Protein AF-A0A3D0RLU6-F1 (afdb_monomer_lite)

Sequence (135 aa):
GLWEYNTDMYVPQYPSAAWLEEVGKKGSDRPVVPSEYSHAMGNSSGNLDLQWQAIYKYPNLQGAYIWDWVDQGMEAVDENGRVYYKYGGDYGTDMPSDGNFLCNGIVNPDRTPHPAMAEVKYTHQNFAVEAVDLP

Secondary structure (DSSP, 8-state):
----TT-SSB--BS--HHHHHHHHHH--SS-B--SBBS--SSS--TTHHHHHHHHHH-TTB----BS-SB--PEEEE-TTS-EEEE-TTSSSSS----TTTT---SB-TT-PBPTHHHHHHHHT-S-----S---

Structure (mmCIF, N/CA/C/O backbone):
data_AF-A0A3D0RLU6-F1
#
_entry.id   AF-A0A3D0RLU6-F1
#
loop_
_atom_site.group_PDB
_atom_site.id
_atom_site.type_symbol
_atom_site.label_atom_id
_atom_site.label_alt_id
_atom_site.label_comp_id
_atom_site.label_asym_id
_atom_site.label_entity_id
_atom_site.label_seq_id
_atom_site.pdbx_PDB_ins_code
_atom_site.Cartn_x
_atom_site.Cartn_y
_atom_site.Cartn_z
_atom_site.occupancy
_atom_site.B_iso_or_equiv
_atom_site.auth_seq_id
_atom_site.auth_comp_id
_atom_site.auth_asym_id
_atom_site.auth_atom_id
_atom_site.pdbx_PDB_model_num
ATOM 1 N N . GLY A 1 1 ? 24.255 0.414 4.389 1.00 50.69 1 GLY A N 1
ATOM 2 C CA . GLY A 1 1 ? 23.523 1.025 3.255 1.00 50.69 1 GLY A CA 1
ATOM 3 C C . GLY A 1 1 ? 22.455 0.044 2.830 1.00 50.69 1 GLY A C 1
ATOM 4 O O . GLY A 1 1 ? 22.685 -1.130 3.052 1.00 50.69 1 GLY A O 1
ATOM 5 N N . LEU A 1 2 ? 21.331 0.498 2.258 1.00 58.84 2 LEU A N 1
ATOM 6 C CA . LEU A 1 2 ? 20.140 -0.320 1.923 1.00 58.84 2 LEU A CA 1
ATOM 7 C C . LEU A 1 2 ? 20.424 -1.621 1.136 1.00 58.84 2 LEU A C 1
ATOM 9 O O . LEU A 1 2 ? 19.573 -2.498 1.064 1.00 58.84 2 LEU A O 1
ATOM 13 N N . TRP A 1 3 ? 21.622 -1.742 0.569 1.00 74.44 3 TRP A N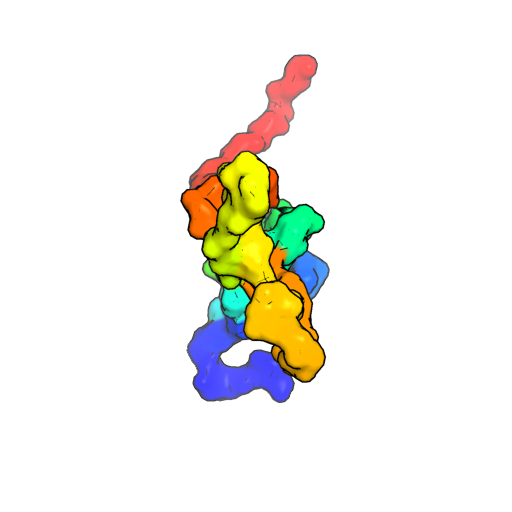 1
ATOM 14 C CA . TRP A 1 3 ? 22.108 -2.877 -0.199 1.00 74.44 3 TRP A CA 1
ATOM 15 C C . TRP A 1 3 ? 23.100 -3.693 0.636 1.00 74.44 3 TRP A C 1
ATOM 17 O O . TRP A 1 3 ? 24.312 -3.476 0.577 1.00 74.44 3 TRP A O 1
ATOM 27 N N . GLU A 1 4 ? 22.582 -4.598 1.466 1.00 77.56 4 GLU A N 1
ATOM 28 C CA . GLU A 1 4 ? 23.410 -5.510 2.259 1.00 77.56 4 GLU A CA 1
ATOM 29 C C . GLU A 1 4 ? 23.673 -6.828 1.513 1.00 77.56 4 GLU A C 1
ATOM 31 O O . GLU A 1 4 ? 22.910 -7.249 0.647 1.00 77.56 4 GLU A O 1
ATOM 36 N N . TYR A 1 5 ? 24.792 -7.487 1.812 1.00 88.19 5 TYR A N 1
ATOM 37 C CA . TYR A 1 5 ? 25.210 -8.728 1.143 1.00 88.19 5 TYR A CA 1
ATOM 38 C C . TYR A 1 5 ? 24.429 -9.972 1.607 1.00 88.19 5 TYR A C 1
ATOM 40 O O . TYR A 1 5 ? 24.540 -11.031 1.003 1.00 88.19 5 TYR A O 1
ATOM 48 N N . ASN A 1 6 ? 23.686 -9.855 2.704 1.00 92.88 6 ASN A N 1
ATOM 49 C CA . ASN A 1 6 ? 23.023 -10.930 3.445 1.00 92.88 6 ASN A CA 1
ATOM 50 C C . ASN A 1 6 ? 21.539 -11.114 3.062 1.00 92.88 6 ASN A C 1
ATOM 52 O O . ASN A 1 6 ? 20.792 -11.721 3.824 1.00 92.88 6 ASN A O 1
ATOM 56 N N . THR A 1 7 ? 21.106 -10.581 1.915 1.00 92.81 7 THR A N 1
ATOM 57 C CA . THR A 1 7 ? 19.734 -10.719 1.404 1.00 92.81 7 THR A CA 1
ATOM 58 C C . THR A 1 7 ? 19.726 -11.038 -0.087 1.00 92.81 7 THR A C 1
ATOM 60 O O . THR A 1 7 ? 20.457 -10.422 -0.862 1.00 92.81 7 THR A O 1
ATOM 63 N N . ASP A 1 8 ? 18.859 -11.953 -0.510 1.00 95.12 8 ASP A N 1
ATOM 64 C CA . ASP A 1 8 ? 18.702 -12.326 -1.921 1.00 95.12 8 ASP A CA 1
ATOM 65 C C . ASP A 1 8 ? 17.825 -11.335 -2.705 1.00 95.12 8 ASP A C 1
ATOM 67 O O . ASP A 1 8 ? 17.795 -11.360 -3.934 1.00 95.12 8 ASP A O 1
ATOM 71 N N . MET A 1 9 ? 17.122 -10.437 -2.008 1.00 95.94 9 MET A N 1
ATOM 72 C CA . MET A 1 9 ? 16.249 -9.425 -2.604 1.00 95.94 9 MET A CA 1
ATOM 73 C C . MET A 1 9 ? 16.375 -8.079 -1.898 1.00 95.94 9 MET A C 1
ATOM 75 O O . MET A 1 9 ? 16.752 -7.976 -0.729 1.00 95.94 9 MET A O 1
ATOM 79 N N . TYR A 1 10 ? 15.988 -7.035 -2.610 1.00 95.81 10 TYR A N 1
ATOM 80 C CA . TYR A 1 10 ? 15.884 -5.683 -2.100 1.0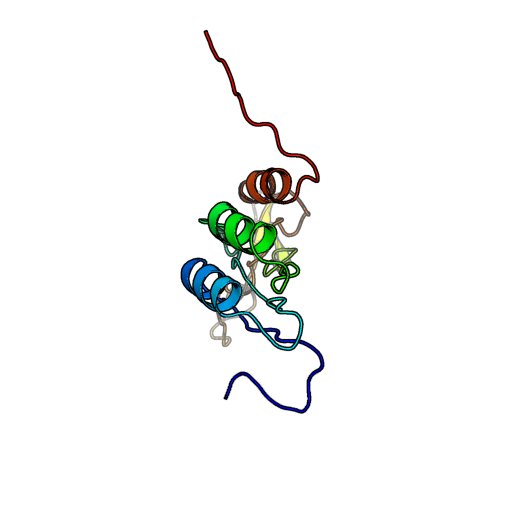0 95.81 10 TYR A CA 1
ATOM 81 C C . TYR A 1 10 ? 14.438 -5.361 -1.737 1.00 95.8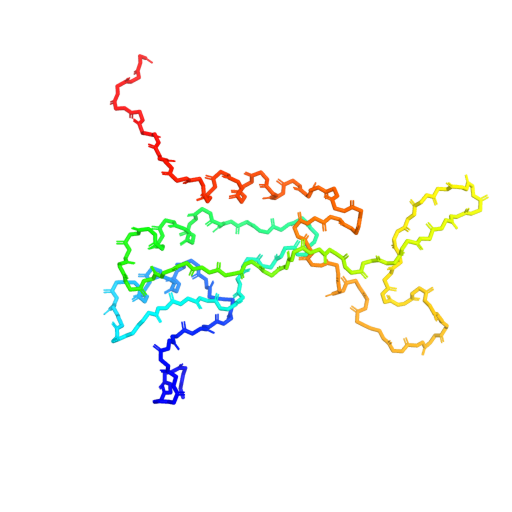1 10 TYR A C 1
ATOM 83 O O . TYR A 1 10 ? 13.581 -5.264 -2.610 1.00 95.81 10 TYR A O 1
ATOM 91 N N . VAL A 1 11 ? 14.176 -5.179 -0.442 1.00 96.25 11 VAL A N 1
ATOM 92 C CA . VAL A 1 11 ? 12.814 -5.060 0.101 1.00 96.25 11 VAL A CA 1
ATOM 93 C C . VAL A 1 11 ? 12.611 -3.762 0.901 1.00 96.25 11 VAL A C 1
ATOM 95 O O . VAL A 1 11 ? 12.365 -3.802 2.101 1.00 96.25 11 VAL A O 1
ATOM 98 N N . PRO A 1 12 ? 12.769 -2.573 0.285 1.00 95.81 12 PRO A N 1
ATOM 99 C CA . PRO A 1 12 ? 12.599 -1.310 1.002 1.00 95.81 12 PRO A CA 1
ATOM 100 C C . PRO A 1 12 ? 11.149 -1.122 1.471 1.00 95.81 12 PRO A C 1
ATOM 102 O O . PRO A 1 12 ? 10.213 -1.608 0.839 1.00 95.81 12 PRO A O 1
ATOM 105 N N . GLN A 1 13 ? 10.965 -0.345 2.533 1.00 97.06 13 GLN A N 1
ATOM 106 C CA . GLN A 1 13 ? 9.651 0.127 2.964 1.00 97.06 13 GLN A CA 1
ATOM 107 C C . GLN A 1 13 ? 9.401 1.544 2.427 1.00 97.06 13 GLN A C 1
ATOM 109 O O . GLN A 1 13 ? 10.288 2.400 2.463 1.00 97.06 13 GLN A O 1
ATOM 114 N N . TYR A 1 14 ? 8.188 1.779 1.931 1.00 96.25 14 TYR A N 1
ATOM 115 C CA . TYR A 1 14 ? 7.656 3.072 1.485 1.00 96.25 14 TYR A CA 1
ATOM 116 C C . TYR A 1 14 ? 8.501 3.840 0.440 1.00 96.25 14 TYR A C 1
ATOM 118 O O . TYR A 1 14 ? 8.675 5.056 0.575 1.00 96.25 14 TYR A O 1
ATOM 126 N N . PRO A 1 15 ? 9.022 3.197 -0.630 1.00 95.75 15 PRO A N 1
ATOM 127 C CA . PRO A 1 15 ? 9.659 3.940 -1.713 1.00 95.75 15 PRO A CA 1
ATOM 128 C C . PRO A 1 15 ? 8.638 4.817 -2.450 1.00 95.75 15 PRO A C 1
ATOM 130 O O . PRO A 1 15 ? 7.486 4.438 -2.642 1.00 95.75 15 PRO A O 1
ATOM 133 N N . SER A 1 16 ? 9.071 5.988 -2.917 1.00 96.44 16 SER A N 1
ATOM 134 C CA . SER A 1 16 ? 8.241 6.829 -3.783 1.00 96.44 16 SER A CA 1
ATOM 135 C C . SER A 1 16 ? 8.209 6.294 -5.221 1.00 96.44 16 SER A C 1
ATOM 137 O O . SER A 1 16 ? 9.122 5.590 -5.656 1.00 96.44 16 SER A O 1
ATOM 139 N N . ALA A 1 17 ? 7.212 6.707 -6.011 1.00 96.19 17 ALA A N 1
ATOM 140 C CA . ALA A 1 17 ? 7.176 6.414 -7.449 1.00 96.19 17 ALA A CA 1
ATOM 141 C C . ALA A 1 17 ? 8.444 6.908 -8.177 1.00 96.19 17 ALA A C 1
ATOM 143 O O . ALA A 1 17 ? 8.985 6.218 -9.037 1.00 96.19 17 ALA A O 1
ATOM 144 N N . ALA A 1 18 ? 8.968 8.075 -7.781 1.00 97.12 18 ALA A N 1
ATOM 145 C CA . ALA A 1 18 ? 10.211 8.615 -8.328 1.00 97.12 18 ALA A CA 1
ATOM 146 C C . ALA A 1 18 ? 11.426 7.734 -7.995 1.00 97.12 18 ALA A C 1
ATOM 148 O O . ALA A 1 18 ? 12.293 7.540 -8.845 1.00 97.12 18 ALA A O 1
ATOM 149 N N . TRP A 1 19 ? 11.474 7.170 -6.785 1.00 96.81 19 TRP A N 1
ATOM 150 C CA . TRP A 1 19 ? 12.527 6.237 -6.392 1.00 96.81 19 TRP A CA 1
ATOM 151 C C . TRP A 1 19 ? 12.461 4.943 -7.211 1.00 96.81 19 TRP A C 1
ATOM 153 O O . TRP A 1 19 ? 13.492 4.479 -7.692 1.00 96.81 19 TRP A O 1
ATOM 163 N N . LEU A 1 20 ? 11.259 4.394 -7.429 1.00 97.81 20 LEU A N 1
ATOM 164 C CA . LEU A 1 20 ? 11.069 3.207 -8.273 1.00 97.81 20 LEU A CA 1
ATOM 165 C C . LEU A 1 20 ? 11.520 3.468 -9.715 1.00 97.81 20 LEU A C 1
ATOM 167 O O . LEU A 1 20 ? 12.263 2.665 -10.270 1.00 97.81 20 LEU A O 1
ATOM 171 N N . GLU A 1 21 ? 11.157 4.611 -10.301 1.00 98.12 21 GLU A N 1
ATOM 172 C CA . GLU A 1 21 ? 11.627 5.008 -11.637 1.00 98.12 21 GLU A CA 1
ATOM 173 C C . GLU A 1 21 ? 13.162 5.144 -11.684 1.00 98.12 21 GLU A C 1
ATOM 175 O O . GLU A 1 21 ? 13.797 4.709 -12.646 1.00 98.12 21 GLU A O 1
ATOM 180 N N . GLU A 1 22 ? 13.786 5.732 -10.660 1.00 97.94 22 GLU A N 1
ATOM 181 C CA . GLU A 1 22 ? 15.244 5.884 -10.591 1.00 97.94 22 GLU A CA 1
ATOM 182 C C . GLU A 1 22 ? 15.963 4.530 -10.486 1.00 97.94 22 GLU A C 1
ATOM 184 O O . GLU A 1 22 ? 16.912 4.270 -11.232 1.00 97.94 22 GLU A O 1
ATOM 189 N N . VAL A 1 23 ? 15.517 3.658 -9.580 1.00 97.38 23 VAL A N 1
ATOM 190 C CA . VAL A 1 23 ? 16.120 2.336 -9.351 1.00 97.38 23 VAL A CA 1
ATOM 191 C C . VAL A 1 23 ? 15.854 1.391 -10.516 1.00 97.38 23 VAL A C 1
ATOM 193 O O . VAL A 1 23 ? 16.755 0.662 -10.929 1.00 97.38 23 VAL A O 1
ATOM 196 N N . GLY A 1 24 ? 14.661 1.444 -11.105 1.00 98.00 24 GLY A N 1
ATOM 197 C CA . GLY A 1 24 ? 14.337 0.709 -12.323 1.00 98.00 24 GLY A CA 1
ATOM 198 C C . GLY A 1 24 ? 15.259 1.086 -13.486 1.00 98.00 24 GLY A C 1
ATOM 199 O O . GLY A 1 24 ? 15.816 0.212 -14.146 1.00 98.00 24 GLY A O 1
ATOM 200 N N . LYS A 1 25 ? 15.525 2.387 -13.685 1.00 98.31 25 LYS A N 1
ATOM 201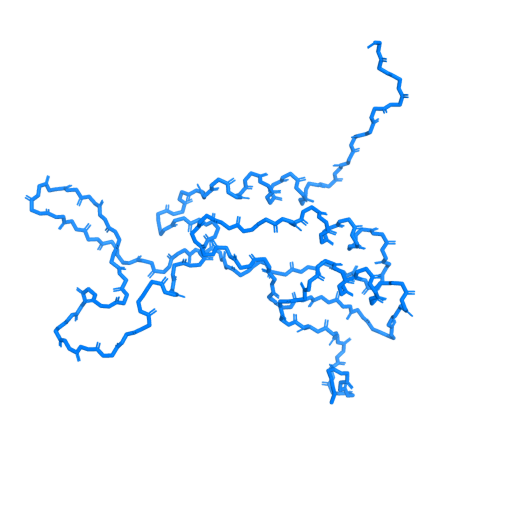 C CA . LYS A 1 25 ? 16.480 2.871 -14.704 1.00 98.31 25 LYS A CA 1
ATOM 202 C C . LYS A 1 25 ? 17.916 2.435 -14.450 1.00 98.31 25 LYS A C 1
ATOM 204 O O . LYS A 1 25 ? 18.623 2.108 -15.399 1.00 98.31 25 LYS A O 1
ATOM 209 N N . LYS A 1 26 ? 18.370 2.513 -13.197 1.00 97.38 26 LYS A N 1
ATOM 210 C CA . LYS A 1 26 ? 19.745 2.149 -12.820 1.00 97.38 26 LYS A CA 1
ATOM 211 C C . LYS A 1 26 ? 19.983 0.641 -12.903 1.00 97.38 26 LYS A C 1
ATOM 213 O O . LYS A 1 26 ? 21.112 0.229 -13.159 1.00 97.38 26 LYS A O 1
ATOM 218 N N . GLY A 1 27 ? 18.932 -0.154 -12.714 1.00 96.75 27 GLY A N 1
ATOM 219 C CA . GLY A 1 27 ? 19.022 -1.599 -12.582 1.00 96.75 27 GLY A CA 1
ATOM 220 C C . GLY A 1 27 ? 19.531 -2.024 -11.204 1.00 96.75 27 GLY A C 1
ATOM 221 O O . GLY A 1 27 ? 20.006 -1.219 -10.400 1.00 96.75 27 GLY A O 1
ATOM 222 N N . SER A 1 28 ? 19.432 -3.321 -10.935 1.00 94.50 28 SER A N 1
ATOM 223 C CA . SER A 1 28 ? 19.953 -3.959 -9.729 1.00 94.50 28 SER A CA 1
ATOM 224 C C . SER A 1 28 ? 20.468 -5.361 -10.053 1.00 94.50 28 SER A C 1
ATOM 226 O O . SER A 1 28 ? 20.054 -5.980 -11.031 1.00 94.50 28 SER A O 1
ATOM 228 N N . ASP A 1 29 ? 21.388 -5.856 -9.228 1.00 95.00 29 ASP A N 1
ATOM 229 C CA . ASP A 1 29 ? 21.953 -7.211 -9.299 1.00 95.00 29 ASP A CA 1
ATOM 230 C C . ASP A 1 29 ? 20.979 -8.296 -8.812 1.00 95.00 29 ASP A C 1
ATOM 232 O O . ASP A 1 29 ? 21.220 -9.485 -9.007 1.00 95.00 29 ASP A O 1
ATOM 236 N N . ARG A 1 30 ? 19.879 -7.884 -8.179 1.00 95.44 30 ARG A N 1
ATOM 237 C CA . ARG A 1 30 ? 18.839 -8.746 -7.619 1.00 95.44 30 ARG A CA 1
ATOM 238 C C . ARG A 1 30 ? 17.465 -8.059 -7.658 1.00 95.44 30 ARG A C 1
ATOM 240 O O . ARG A 1 30 ? 17.416 -6.835 -7.832 1.00 95.44 30 ARG A O 1
ATOM 247 N N . PRO A 1 31 ? 16.358 -8.805 -7.507 1.00 97.62 31 PRO A N 1
ATOM 248 C CA . PRO A 1 31 ? 15.008 -8.248 -7.530 1.00 97.62 31 PRO A CA 1
ATOM 249 C C . PRO A 1 31 ? 14.768 -7.167 -6.481 1.00 97.62 31 PRO A C 1
ATOM 251 O O . PRO A 1 31 ? 15.219 -7.295 -5.341 1.00 97.62 31 PRO A O 1
ATOM 254 N N . VAL A 1 32 ? 13.992 -6.150 -6.850 1.00 98.00 32 VAL A N 1
ATOM 255 C CA . VAL A 1 32 ? 13.447 -5.151 -5.928 1.00 98.00 32 VAL A CA 1
ATOM 256 C C . VAL A 1 32 ? 11.951 -5.391 -5.763 1.00 98.00 32 VAL A C 1
ATOM 258 O O . VAL A 1 32 ? 11.197 -5.330 -6.736 1.00 98.00 32 VAL A O 1
ATOM 261 N N . VAL A 1 33 ? 11.529 -5.650 -4.527 1.00 98.19 33 VAL A N 1
ATOM 262 C CA . VAL A 1 33 ? 10.134 -5.899 -4.146 1.00 98.19 33 VAL A CA 1
ATOM 263 C C . VAL A 1 33 ? 9.878 -5.212 -2.805 1.00 98.19 33 VAL A C 1
ATOM 265 O O . VAL A 1 33 ? 10.199 -5.787 -1.768 1.00 98.19 33 VAL A O 1
ATOM 268 N N . PRO A 1 34 ? 9.347 -3.980 -2.776 1.00 97.75 34 PRO A N 1
ATOM 269 C CA . PRO A 1 34 ? 9.061 -3.290 -1.526 1.00 97.75 34 PRO A CA 1
ATOM 270 C C . PRO A 1 34 ? 8.198 -4.146 -0.594 1.00 97.75 34 PRO A C 1
ATOM 272 O O . PRO A 1 34 ? 7.130 -4.616 -1.000 1.00 97.75 34 PRO A O 1
ATOM 275 N N . SER A 1 35 ? 8.666 -4.363 0.639 1.00 97.88 35 SER A N 1
ATOM 276 C CA . SER A 1 35 ? 7.939 -5.171 1.628 1.00 97.88 35 SER A CA 1
ATOM 277 C C . SER A 1 35 ? 6.692 -4.460 2.138 1.00 97.88 35 SER A C 1
ATOM 279 O O . SER A 1 35 ? 5.754 -5.117 2.568 1.00 97.88 35 SER A O 1
ATOM 281 N N . GLU A 1 36 ? 6.695 -3.126 2.086 1.00 98.19 36 GLU A N 1
ATOM 282 C CA . GLU A 1 36 ? 5.571 -2.257 2.422 1.00 98.19 36 GLU A CA 1
ATOM 283 C C . GLU A 1 36 ? 5.584 -1.060 1.466 1.00 98.19 36 GLU A C 1
ATOM 285 O O . GLU A 1 36 ? 6.627 -0.441 1.240 1.00 98.19 36 GLU A O 1
ATOM 290 N N . TYR A 1 37 ? 4.434 -0.719 0.892 1.00 97.19 37 TYR A N 1
ATOM 291 C CA . TYR A 1 37 ? 4.222 0.503 0.106 1.00 97.19 37 TYR A CA 1
ATOM 292 C C . TYR A 1 37 ? 2.753 0.934 0.199 1.00 97.19 37 TYR A C 1
ATOM 294 O O . TYR A 1 37 ? 1.921 0.196 0.726 1.00 97.19 37 TYR A O 1
ATOM 302 N N . SER A 1 38 ? 2.430 2.114 -0.341 1.00 96.50 38 SER A N 1
ATOM 303 C CA . SER A 1 38 ? 1.046 2.596 -0.484 1.00 96.50 38 SER A CA 1
ATOM 304 C C . SER A 1 38 ? 0.202 2.464 0.798 1.00 96.50 38 SER A C 1
ATOM 306 O O . SER A 1 38 ? -0.827 1.794 0.800 1.00 96.50 38 SER A O 1
ATOM 308 N N . HIS A 1 39 ? 0.654 3.089 1.894 1.00 96.94 39 HIS A N 1
ATOM 309 C CA . HIS A 1 39 ? -0.007 3.019 3.203 1.00 96.94 39 HIS A CA 1
ATOM 310 C C . HIS A 1 39 ? -1.501 3.387 3.104 1.00 96.94 39 HIS A C 1
ATOM 312 O O . HIS A 1 39 ? -1.830 4.516 2.728 1.00 96.94 39 HIS A O 1
ATOM 318 N N . ALA A 1 40 ? -2.398 2.457 3.433 1.00 97.12 40 ALA A N 1
ATOM 319 C CA . ALA A 1 40 ? -3.832 2.534 3.137 1.00 97.12 40 ALA A CA 1
ATOM 320 C C . ALA A 1 40 ? -4.691 3.128 4.272 1.00 97.12 40 ALA A C 1
ATOM 322 O O . ALA A 1 40 ? -5.909 3.144 4.173 1.00 97.12 40 ALA A O 1
A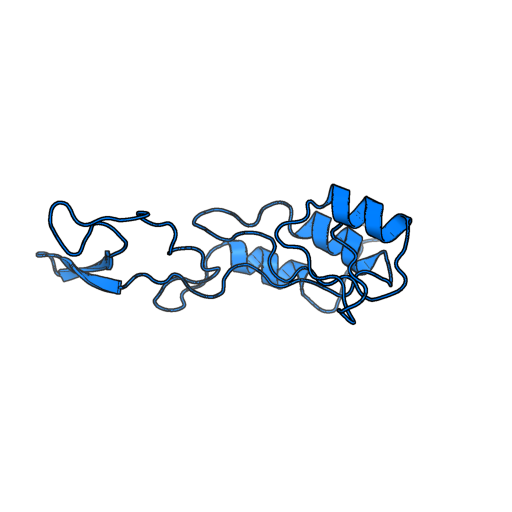TOM 323 N N . MET A 1 41 ? -4.074 3.688 5.318 1.00 97.69 41 MET A N 1
ATOM 324 C CA . MET A 1 41 ? -4.782 4.338 6.433 1.00 97.69 41 MET A CA 1
ATOM 325 C C . MET A 1 41 ? -5.774 5.417 5.992 1.00 97.69 41 MET A C 1
ATOM 327 O O . MET A 1 41 ? -5.392 6.469 5.474 1.00 97.69 41 MET A O 1
ATOM 331 N N . GLY A 1 42 ? -7.054 5.176 6.279 1.00 94.38 42 GLY A N 1
ATOM 332 C CA . GLY A 1 42 ? -8.148 6.089 5.967 1.00 94.38 42 GLY A CA 1
ATOM 333 C C . GLY A 1 42 ? -8.366 6.266 4.460 1.00 94.38 42 GLY A C 1
ATOM 334 O O . GLY A 1 42 ? -8.402 5.312 3.696 1.00 94.38 42 GLY A O 1
ATOM 335 N N . ASN A 1 43 ? -8.550 7.511 4.013 1.00 94.19 43 ASN A N 1
ATOM 336 C CA . ASN A 1 43 ? -8.675 7.816 2.586 1.00 94.19 43 ASN A CA 1
ATOM 337 C C . ASN A 1 43 ? -7.285 8.072 1.984 1.00 94.19 43 ASN A C 1
ATOM 339 O O . ASN A 1 43 ? -6.775 9.191 2.064 1.00 94.19 43 ASN A O 1
ATOM 343 N N . SER A 1 44 ? -6.666 7.025 1.439 1.00 94.00 44 SER A N 1
ATOM 344 C CA . SER A 1 44 ? -5.257 7.032 1.029 1.00 94.00 44 SER A CA 1
ATOM 345 C C . SER A 1 44 ? -5.020 6.243 -0.274 1.00 94.00 44 SER A C 1
ATOM 347 O O . SER A 1 44 ? -5.883 6.196 -1.149 1.00 94.00 44 SER A O 1
ATOM 349 N N . SER A 1 45 ? -3.819 5.675 -0.436 1.00 89.56 45 SER A N 1
ATOM 350 C CA . SER A 1 45 ? -3.359 4.878 -1.583 1.00 89.56 45 SER A CA 1
ATOM 351 C C . SER A 1 45 ? -3.339 5.622 -2.926 1.00 89.56 45 SER A C 1
ATOM 353 O O . SER A 1 45 ? -3.448 5.016 -3.991 1.00 89.56 45 SER A O 1
ATOM 355 N N . GLY A 1 46 ? -3.146 6.944 -2.891 1.00 84.94 46 GLY A N 1
ATOM 356 C CA . GLY A 1 46 ? -2.903 7.744 -4.093 1.00 84.94 46 GLY A CA 1
ATOM 357 C C . GLY A 1 46 ? -1.585 7.389 -4.797 1.00 84.94 46 GLY A C 1
ATOM 358 O O . GLY A 1 46 ? -0.654 6.862 -4.185 1.00 84.94 46 GLY A O 1
ATOM 359 N N . ASN A 1 47 ? -1.486 7.716 -6.091 1.00 89.19 47 ASN A N 1
ATOM 360 C CA . ASN A 1 47 ? -0.320 7.459 -6.956 1.00 89.19 47 ASN A CA 1
ATOM 361 C C . ASN A 1 47 ? 0.078 5.975 -7.075 1.00 89.19 47 ASN A C 1
ATOM 363 O O . ASN A 1 47 ? 1.239 5.652 -7.356 1.00 89.19 47 ASN A O 1
ATOM 367 N N . LEU A 1 48 ? -0.851 5.052 -6.813 1.00 95.81 48 LEU A N 1
ATOM 368 C CA . LEU A 1 48 ? -0.626 3.620 -6.995 1.00 95.81 48 LEU A CA 1
ATOM 369 C C . LEU A 1 48 ? -0.302 3.299 -8.462 1.00 95.81 48 LEU A C 1
ATOM 371 O O . LEU A 1 48 ? 0.619 2.536 -8.747 1.00 95.81 48 LEU A O 1
ATOM 375 N N . ASP A 1 49 ? -0.998 3.955 -9.384 1.00 95.31 49 ASP A N 1
ATOM 376 C CA . ASP A 1 49 ? -0.794 3.875 -10.827 1.00 95.31 49 ASP A CA 1
ATOM 377 C C . ASP A 1 49 ? 0.645 4.225 -11.240 1.00 95.31 49 ASP A C 1
ATOM 379 O O . ASP A 1 49 ? 1.265 3.466 -11.980 1.00 95.31 49 ASP A O 1
ATOM 383 N N . LEU A 1 50 ? 1.219 5.315 -10.721 1.00 96.19 50 LEU A N 1
ATOM 384 C CA . LEU A 1 50 ? 2.585 5.741 -11.052 1.00 96.19 50 LEU A CA 1
ATOM 385 C C . LEU A 1 50 ? 3.638 4.739 -10.566 1.00 96.19 50 LEU A C 1
ATOM 387 O O . LEU A 1 50 ? 4.649 4.516 -11.234 1.00 96.19 50 LEU A O 1
ATOM 391 N N . GLN A 1 51 ? 3.406 4.119 -9.409 1.00 97.38 51 GLN A N 1
ATOM 392 C CA . GLN A 1 51 ? 4.293 3.081 -8.881 1.00 97.38 51 GLN A CA 1
ATOM 393 C C . GLN A 1 51 ? 4.242 1.832 -9.768 1.00 97.38 51 GLN A C 1
ATOM 395 O O . GLN A 1 51 ? 5.290 1.304 -10.143 1.00 97.38 51 GLN A O 1
ATOM 400 N N . TRP A 1 52 ? 3.044 1.407 -10.179 1.00 97.69 52 TRP A N 1
ATOM 401 C CA . TRP A 1 52 ? 2.877 0.252 -11.063 1.00 97.69 52 TRP A CA 1
ATOM 402 C C . TRP A 1 52 ? 3.342 0.507 -12.498 1.00 97.69 52 TRP A C 1
ATOM 404 O O . TRP A 1 52 ? 3.895 -0.402 -13.111 1.00 97.69 52 TRP A O 1
ATOM 414 N N . GLN A 1 53 ? 3.241 1.736 -13.012 1.00 96.44 53 GLN A N 1
ATOM 415 C CA . GLN A 1 53 ? 3.860 2.118 -14.288 1.00 96.44 53 GLN A CA 1
ATOM 416 C C . GLN A 1 53 ? 5.375 1.871 -14.276 1.00 96.44 53 GLN A C 1
ATOM 418 O O . GLN A 1 53 ? 5.905 1.303 -15.229 1.00 96.44 53 GLN A O 1
ATOM 423 N N . ALA A 1 54 ? 6.075 2.243 -13.197 1.00 97.75 54 ALA A N 1
ATOM 424 C CA . ALA A 1 54 ? 7.502 1.950 -13.057 1.00 97.75 54 ALA A CA 1
ATOM 425 C C . ALA A 1 54 ? 7.759 0.437 -12.932 1.00 97.75 54 ALA A C 1
ATOM 427 O O . ALA A 1 54 ? 8.628 -0.091 -13.627 1.00 97.75 54 ALA A O 1
ATOM 428 N N . ILE A 1 55 ? 6.984 -0.268 -12.097 1.00 98.06 55 ILE A N 1
ATOM 429 C CA . ILE A 1 55 ? 7.122 -1.720 -11.884 1.00 98.06 55 ILE A CA 1
ATOM 430 C C . ILE A 1 55 ? 6.957 -2.498 -13.198 1.00 98.06 55 ILE A C 1
ATOM 432 O O . ILE A 1 55 ? 7.779 -3.353 -13.503 1.00 98.06 55 ILE A O 1
ATOM 436 N N . TYR A 1 56 ? 5.953 -2.175 -14.017 1.00 96.75 56 TYR A N 1
ATOM 437 C CA . TYR A 1 56 ? 5.746 -2.842 -15.308 1.00 96.75 56 TYR A CA 1
ATOM 438 C C . TYR A 1 56 ? 6.810 -2.491 -16.357 1.00 96.75 56 TYR A C 1
ATOM 440 O O . TYR A 1 56 ? 7.021 -3.252 -17.301 1.00 96.75 56 TYR A O 1
ATOM 448 N N . LYS A 1 57 ? 7.481 -1.343 -16.216 1.00 97.69 57 LYS A N 1
ATOM 449 C CA . LYS A 1 57 ? 8.456 -0.832 -17.187 1.00 97.69 57 LYS A CA 1
ATOM 450 C C . LYS A 1 57 ? 9.852 -1.433 -17.026 1.00 97.69 57 LYS A C 1
ATOM 452 O O . LYS A 1 57 ? 10.565 -1.552 -18.023 1.00 97.69 57 LYS A O 1
ATOM 457 N N . TYR A 1 58 ? 10.263 -1.788 -15.806 1.00 98.44 58 TYR A N 1
ATOM 458 C CA . TYR A 1 58 ? 11.636 -2.212 -15.511 1.00 98.44 58 TYR A CA 1
ATOM 459 C C . TYR A 1 58 ? 11.705 -3.641 -14.956 1.00 98.44 58 TYR A C 1
ATOM 461 O O . TYR A 1 58 ? 11.126 -3.911 -13.909 1.00 98.44 58 TYR A O 1
ATOM 469 N N . PRO A 1 59 ? 12.474 -4.556 -15.578 1.00 98.06 59 PRO A N 1
ATOM 470 C CA . PRO A 1 59 ? 12.459 -5.981 -15.227 1.00 98.06 59 PRO A CA 1
ATOM 471 C C . PRO A 1 59 ? 13.035 -6.304 -13.842 1.00 98.06 59 PRO A C 1
ATOM 473 O O . PRO A 1 59 ? 12.791 -7.387 -13.313 1.00 98.06 59 PRO A O 1
ATOM 476 N N . ASN A 1 60 ? 13.825 -5.402 -13.257 1.00 98.06 60 ASN A N 1
ATOM 477 C CA . ASN A 1 60 ? 14.387 -5.584 -11.923 1.00 98.06 60 ASN A CA 1
ATOM 478 C C . ASN A 1 60 ? 13.397 -5.245 -10.794 1.00 98.06 60 ASN A C 1
ATOM 480 O O . ASN A 1 60 ? 13.646 -5.617 -9.648 1.00 98.06 60 ASN A O 1
ATOM 484 N N . LEU A 1 61 ? 12.286 -4.568 -11.102 1.00 98.56 61 LEU A N 1
ATOM 485 C CA . LEU A 1 61 ? 11.195 -4.297 -10.167 1.00 98.56 61 LEU A CA 1
ATOM 486 C C . LEU A 1 61 ? 10.142 -5.404 -10.314 1.00 98.56 61 LEU A C 1
ATOM 488 O O . LEU A 1 61 ? 9.631 -5.617 -11.409 1.00 98.56 61 LEU A O 1
ATOM 492 N N . GLN A 1 62 ? 9.818 -6.131 -9.241 1.00 98.12 62 GLN A N 1
ATOM 493 C CA . GLN A 1 62 ? 9.001 -7.358 -9.339 1.00 98.12 62 GLN A CA 1
ATOM 494 C C . GLN A 1 62 ? 7.707 -7.335 -8.507 1.00 98.12 62 GLN A C 1
ATOM 496 O O . GLN A 1 62 ? 7.212 -8.380 -8.090 1.00 98.12 62 GLN A O 1
ATOM 501 N N . GLY A 1 63 ? 7.139 -6.152 -8.278 1.00 97.88 63 GLY A N 1
ATOM 502 C CA . GLY A 1 63 ? 5.914 -5.962 -7.491 1.00 97.88 63 GLY A CA 1
ATOM 503 C C . GLY A 1 63 ? 6.180 -5.266 -6.159 1.00 97.88 63 GLY A C 1
ATOM 504 O O . GLY A 1 63 ? 7.259 -4.713 -5.966 1.00 97.88 63 GLY A O 1
ATOM 505 N N . ALA A 1 64 ? 5.185 -5.264 -5.267 1.00 97.94 64 ALA A N 1
ATOM 506 C CA . ALA A 1 64 ? 5.219 -4.661 -3.929 1.00 97.94 64 ALA A CA 1
ATOM 507 C C . ALA A 1 64 ? 4.016 -5.142 -3.083 1.00 97.94 64 ALA A C 1
ATOM 509 O O . ALA A 1 64 ? 3.022 -5.606 -3.648 1.00 97.94 64 ALA A O 1
ATOM 510 N N . TYR A 1 65 ? 4.061 -4.979 -1.754 1.00 98.25 65 TYR A N 1
ATOM 511 C CA . TYR A 1 65 ? 2.981 -5.387 -0.832 1.00 98.25 65 TYR A CA 1
ATOM 512 C C . TYR A 1 65 ? 2.325 -4.191 -0.124 1.00 98.25 65 TYR A C 1
ATOM 514 O O . TYR A 1 65 ? 2.995 -3.459 0.603 1.00 98.25 65 TYR A O 1
ATOM 522 N N . ILE A 1 66 ? 1.020 -3.978 -0.353 1.00 98.38 66 ILE A N 1
ATOM 523 C CA . ILE A 1 66 ? 0.263 -2.841 0.211 1.00 98.38 66 ILE A CA 1
ATOM 524 C C . ILE A 1 66 ? 0.200 -2.999 1.730 1.00 98.38 66 ILE A C 1
ATOM 526 O O . ILE A 1 66 ? -0.134 -4.083 2.210 1.00 98.38 66 ILE A O 1
ATOM 530 N N . TRP A 1 67 ? 0.481 -1.924 2.466 1.00 98.56 67 TRP A N 1
ATOM 531 C CA . TRP A 1 67 ? 0.278 -1.878 3.913 1.00 98.56 67 TRP A CA 1
ATOM 532 C C . TRP A 1 67 ? -1.050 -1.179 4.253 1.00 98.56 67 TRP A C 1
ATOM 534 O O . TRP A 1 67 ? -1.158 0.025 4.050 1.00 98.56 67 TRP A O 1
ATOM 544 N N . ASP A 1 68 ? -2.075 -1.856 4.761 1.00 98.44 68 ASP A N 1
ATOM 545 C CA . ASP A 1 68 ? -2.187 -3.302 4.975 1.00 98.44 68 ASP A CA 1
ATOM 546 C C . ASP A 1 68 ? -3.540 -3.852 4.484 1.00 98.44 68 ASP A C 1
ATOM 548 O O . ASP A 1 68 ? -4.264 -3.221 3.709 1.00 98.44 68 ASP A O 1
ATOM 552 N N . TRP A 1 69 ? -3.845 -5.103 4.835 1.00 98.56 69 TRP A N 1
ATOM 553 C CA . TRP A 1 69 ? -5.052 -5.763 4.351 1.00 98.56 69 TRP A CA 1
ATOM 554 C C . TRP A 1 69 ? -6.320 -5.259 5.044 1.00 98.56 69 TRP A C 1
ATOM 556 O O . TRP A 1 69 ? -7.277 -4.927 4.353 1.00 98.56 69 TRP A O 1
ATOM 566 N N . VAL A 1 70 ? -6.356 -5.223 6.378 1.00 98.56 70 VAL A N 1
ATOM 567 C CA . VAL A 1 70 ? -7.593 -5.074 7.161 1.00 98.56 70 VAL A CA 1
ATOM 568 C C . VAL A 1 70 ? -7.386 -4.138 8.342 1.00 98.56 70 VAL A C 1
ATOM 570 O O . VAL A 1 70 ? -6.460 -4.321 9.128 1.00 98.56 70 VAL A O 1
ATOM 573 N N . ASP A 1 71 ? -8.308 -3.193 8.511 1.00 98.62 71 ASP A N 1
ATOM 574 C CA . ASP A 1 71 ? -8.344 -2.332 9.688 1.00 98.62 71 ASP A CA 1
ATOM 575 C C . ASP A 1 71 ? -8.465 -3.172 10.963 1.00 98.62 71 ASP A C 1
ATOM 577 O O . ASP A 1 71 ? -9.355 -4.019 11.094 1.00 98.62 71 ASP A O 1
ATOM 581 N N . GLN A 1 72 ? -7.611 -2.906 11.949 1.00 98.50 72 GLN A N 1
ATOM 582 C CA . GLN A 1 72 ? -7.565 -3.678 13.196 1.00 98.50 72 GLN A CA 1
ATOM 583 C C . GLN A 1 72 ? -8.550 -3.142 14.254 1.00 98.50 72 GLN A C 1
ATOM 585 O O . GLN A 1 72 ? -8.297 -3.209 15.456 1.00 98.50 72 GLN A O 1
ATOM 590 N N . GLY A 1 73 ? -9.677 -2.580 13.809 1.00 97.38 73 GLY A N 1
ATOM 591 C CA . GLY A 1 73 ? -10.712 -2.022 14.675 1.00 97.38 73 GLY A CA 1
ATOM 592 C C . GLY A 1 73 ? -11.539 -3.104 15.371 1.00 97.38 73 GLY A C 1
ATOM 593 O O . GLY A 1 73 ? -11.927 -4.102 14.763 1.00 97.38 73 GLY A O 1
ATOM 594 N N . MET A 1 74 ? -11.848 -2.893 16.648 1.00 97.56 74 MET A N 1
ATOM 595 C CA . MET A 1 74 ? -12.655 -3.822 17.442 1.00 97.56 74 MET A CA 1
ATOM 596 C C . MET A 1 74 ? -14.123 -3.402 17.412 1.00 97.56 74 MET A C 1
ATOM 598 O O . MET A 1 74 ? -14.452 -2.272 17.766 1.00 97.56 74 MET A O 1
ATOM 602 N N . GLU A 1 75 ? -15.009 -4.303 16.993 1.00 97.44 75 GLU A N 1
ATOM 603 C CA . GLU A 1 75 ? -16.445 -4.022 16.933 1.00 97.44 75 GLU A CA 1
ATOM 604 C C . GLU A 1 75 ? -17.014 -3.693 18.323 1.00 97.44 75 GLU A C 1
ATOM 606 O O . GLU A 1 75 ? -16.739 -4.373 19.317 1.00 97.44 75 GLU A O 1
ATOM 611 N N . ALA A 1 76 ? -17.824 -2.642 18.386 1.00 96.81 76 ALA A N 1
ATOM 612 C CA . ALA A 1 76 ? -18.584 -2.232 19.551 1.00 96.81 76 ALA A CA 1
ATOM 613 C C . ALA A 1 76 ? -19.976 -1.745 19.127 1.00 96.81 76 ALA A C 1
ATOM 615 O O . ALA A 1 76 ? -20.211 -1.385 17.974 1.00 96.81 76 ALA A O 1
ATOM 616 N N . VAL A 1 77 ? -20.905 -1.722 20.081 1.00 97.56 77 VAL A N 1
ATOM 617 C CA . VAL A 1 77 ? -22.286 -1.277 19.869 1.00 97.56 77 VAL A CA 1
ATOM 618 C C . VAL A 1 77 ? -22.588 -0.143 20.842 1.00 97.56 77 VAL A C 1
ATOM 620 O O . VAL A 1 77 ? -22.260 -0.246 22.026 1.00 97.56 77 VAL A O 1
ATOM 623 N N . ASP A 1 78 ? -23.138 0.965 20.344 1.00 95.56 78 ASP A N 1
ATOM 624 C CA . ASP A 1 78 ? -23.511 2.113 21.177 1.00 95.56 78 ASP A CA 1
ATOM 625 C C . ASP A 1 78 ? -24.864 1.898 21.887 1.00 95.56 78 ASP A C 1
ATOM 627 O O . ASP A 1 78 ? -25.564 0.910 21.660 1.00 95.56 78 ASP A O 1
ATOM 631 N N . GLU A 1 79 ? -25.260 2.836 22.751 1.00 96.62 79 GLU A N 1
ATOM 632 C CA . GLU A 1 79 ? -26.528 2.770 23.501 1.00 96.62 79 GLU A CA 1
ATOM 633 C C . GLU A 1 79 ? -27.779 2.738 22.601 1.00 96.62 79 GLU A C 1
ATOM 635 O O . GLU A 1 79 ? -28.848 2.311 23.036 1.00 96.62 79 GLU A O 1
ATOM 640 N N . ASN A 1 80 ? -27.652 3.161 21.339 1.00 97.00 80 ASN A N 1
ATOM 641 C CA . ASN A 1 80 ? -28.719 3.164 20.340 1.00 97.00 80 ASN A CA 1
ATOM 642 C C . ASN A 1 80 ? -28.678 1.928 19.424 1.00 97.00 80 ASN A C 1
ATOM 644 O O . ASN A 1 80 ? -29.441 1.865 18.457 1.00 97.00 80 ASN A O 1
ATOM 648 N N . GLY A 1 81 ? -27.793 0.963 19.686 1.00 96.62 81 GLY A N 1
ATOM 649 C CA . GLY A 1 81 ? -27.638 -0.239 18.870 1.00 96.62 81 GLY A CA 1
ATOM 650 C C . GLY A 1 81 ? -26.824 -0.041 17.586 1.00 96.62 81 GLY A C 1
ATOM 651 O O .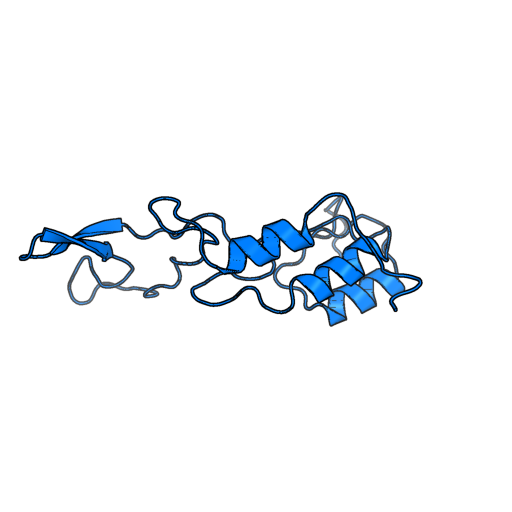 GLY A 1 81 ? -26.874 -0.902 16.708 1.00 96.62 81 GLY A O 1
ATOM 652 N N . ARG A 1 82 ? -26.095 1.072 17.427 1.00 96.50 82 ARG A N 1
ATOM 653 C CA . ARG A 1 82 ? -25.254 1.318 16.245 1.00 96.50 82 ARG A CA 1
ATOM 654 C C . ARG A 1 82 ? -23.906 0.630 16.404 1.00 96.50 82 ARG A C 1
ATOM 656 O O . ARG A 1 82 ? -23.233 0.821 17.415 1.00 96.50 82 ARG A O 1
ATOM 663 N N . VAL A 1 83 ? -23.507 -0.120 15.381 1.00 96.50 83 VAL A N 1
ATOM 664 C CA . VAL A 1 83 ? -22.172 -0.721 15.294 1.00 96.50 83 VAL A CA 1
ATOM 665 C C . VAL A 1 83 ? -21.144 0.360 14.958 1.00 96.50 83 VAL A C 1
ATOM 667 O O . VAL A 1 83 ? -21.356 1.165 14.050 1.00 96.50 83 VAL A O 1
ATOM 670 N N . TYR A 1 84 ? -20.032 0.370 15.684 1.00 96.38 84 TYR A N 1
ATOM 671 C CA . TYR A 1 84 ? -18.851 1.187 15.415 1.00 96.38 84 TYR A CA 1
ATOM 672 C C . TYR A 1 84 ? -17.583 0.395 15.748 1.00 96.38 84 TYR A C 1
ATOM 674 O O . TYR A 1 84 ? -17.644 -0.634 16.419 1.00 96.38 84 TYR A O 1
ATOM 682 N N . TYR A 1 85 ? -16.429 0.871 15.286 1.00 97.56 85 TYR A N 1
ATOM 683 C CA . TYR A 1 85 ? -15.147 0.218 15.538 1.00 97.56 85 TYR A CA 1
ATOM 684 C C . TYR A 1 85 ? -14.286 1.069 16.458 1.00 97.56 85 TYR A C 1
ATOM 686 O O . TYR A 1 85 ? -14.026 2.238 16.174 1.00 97.56 85 TYR A O 1
ATOM 694 N N . LYS A 1 86 ? -13.852 0.459 17.557 1.00 97.12 86 LYS A N 1
ATOM 695 C CA . LYS A 1 86 ? -12.936 1.042 18.528 1.00 97.12 86 LYS A CA 1
ATOM 696 C C . LYS A 1 86 ? -11.486 0.855 18.109 1.00 97.12 86 LYS A C 1
ATOM 698 O O . LYS A 1 86 ? -11.130 -0.175 17.530 1.00 97.12 86 LYS A O 1
ATOM 703 N N . TYR A 1 87 ? -10.650 1.811 18.476 1.00 96.94 87 TYR A N 1
ATOM 704 C CA . TYR A 1 87 ? -9.203 1.789 18.275 1.00 96.94 87 TYR A CA 1
ATOM 705 C C . TYR A 1 87 ? -8.476 2.253 19.550 1.00 96.94 87 TYR A C 1
ATOM 707 O O . TYR A 1 87 ? -9.034 2.252 20.654 1.00 96.94 87 TYR A O 1
ATOM 715 N N . GLY A 1 88 ? -7.187 2.573 19.435 1.00 96.94 88 GLY A N 1
ATOM 716 C CA . GLY A 1 88 ? -6.378 3.025 20.554 1.00 96.94 88 GLY A CA 1
ATOM 717 C C . GLY A 1 88 ? -6.979 4.266 21.225 1.00 96.94 88 GLY A C 1
ATOM 718 O O . GLY A 1 88 ? -7.272 5.258 20.565 1.00 96.94 88 GLY A O 1
ATOM 719 N N . GLY A 1 89 ? -7.149 4.200 22.547 1.00 95.38 89 GLY A N 1
ATOM 720 C CA . GLY A 1 89 ? -7.781 5.251 23.352 1.00 95.38 89 GLY A CA 1
ATOM 721 C C . GLY A 1 89 ? -9.208 4.922 23.806 1.00 95.38 89 GLY A C 1
ATOM 722 O O . GLY A 1 89 ? -9.676 5.515 24.771 1.00 95.38 89 GLY A O 1
ATOM 723 N N . ASP A 1 90 ? -9.869 3.920 23.214 1.00 95.38 90 ASP A N 1
ATOM 724 C CA . ASP A 1 90 ? -11.269 3.582 23.541 1.00 95.38 90 ASP A CA 1
ATOM 725 C C . ASP A 1 90 ? -11.443 2.536 24.668 1.00 95.38 90 ASP A C 1
ATOM 727 O O . ASP A 1 90 ? -12.577 2.203 25.045 1.00 95.38 90 ASP A O 1
ATOM 731 N N . TYR A 1 91 ? -10.336 1.980 25.182 1.00 90.00 91 TYR A N 1
ATOM 732 C CA . TYR A 1 91 ? -10.301 0.841 26.121 1.00 90.00 91 TYR A CA 1
ATOM 733 C C . TYR A 1 91 ? -9.690 1.160 27.499 1.00 90.00 91 TYR A C 1
ATOM 735 O O . TYR A 1 91 ? -9.152 0.280 28.171 1.00 90.00 91 TYR A O 1
ATOM 743 N N . GLY A 1 92 ? -9.795 2.404 27.960 1.00 86.56 92 GLY A N 1
ATOM 744 C CA . GLY A 1 92 ? -9.387 2.799 29.308 1.00 86.56 92 GLY A CA 1
ATOM 745 C C . GLY A 1 92 ? -9.129 4.296 29.420 1.00 86.56 92 GLY A C 1
ATOM 746 O O . GLY A 1 92 ? -8.990 4.982 28.414 1.00 86.56 92 GLY A O 1
ATOM 747 N N . THR A 1 93 ? -9.053 4.798 30.649 1.00 90.44 93 THR A N 1
ATOM 748 C CA . THR A 1 93 ? -8.675 6.191 30.933 1.00 90.44 93 THR A CA 1
ATOM 749 C C . THR A 1 93 ? -7.160 6.279 31.103 1.00 90.44 93 THR A C 1
ATOM 751 O O . THR A 1 93 ? -6.583 5.427 31.775 1.00 90.44 93 THR A O 1
ATOM 754 N N . ASP A 1 94 ? -6.521 7.288 30.506 1.00 90.62 94 ASP A N 1
ATOM 755 C CA . ASP A 1 94 ? -5.076 7.570 30.621 1.00 90.62 94 ASP A CA 1
ATOM 756 C C . ASP A 1 94 ? -4.143 6.404 30.231 1.00 90.62 94 ASP A C 1
ATOM 758 O O . ASP A 1 94 ? -2.998 6.318 30.680 1.00 90.62 94 ASP A O 1
ATOM 762 N N . MET A 1 95 ? -4.616 5.500 29.369 1.00 93.81 95 MET A N 1
ATOM 763 C CA . MET A 1 95 ? -3.796 4.422 28.819 1.00 93.81 95 MET A CA 1
ATOM 764 C C . MET A 1 95 ? -2.930 4.938 27.658 1.00 93.81 95 MET A C 1
ATOM 766 O O . MET A 1 95 ? -3.422 5.711 26.832 1.00 93.81 95 MET A O 1
ATOM 770 N N . PRO A 1 96 ? -1.660 4.503 27.547 1.00 94.62 96 PRO A N 1
ATOM 771 C CA . PRO A 1 96 ? -0.819 4.858 26.410 1.00 94.62 96 PRO A CA 1
ATOM 772 C C . PRO A 1 96 ? -1.444 4.344 25.111 1.00 94.62 96 PRO A C 1
ATOM 774 O O . PRO A 1 96 ? -1.944 3.219 25.052 1.00 94.62 96 PRO A O 1
ATOM 777 N N . SER A 1 97 ? -1.432 5.179 24.073 1.00 95.94 97 SER A N 1
ATOM 778 C CA . SER A 1 97 ? -2.067 4.859 22.802 1.00 95.94 97 SER A CA 1
ATOM 779 C C . SER A 1 97 ? -1.470 5.639 21.634 1.00 95.94 97 SER A C 1
ATOM 781 O O . SER A 1 97 ? -1.255 6.844 21.742 1.00 95.94 97 SER A O 1
ATOM 783 N N . ASP A 1 98 ? -1.321 4.953 20.500 1.00 96.25 98 ASP A N 1
ATOM 784 C CA . ASP A 1 98 ? -1.012 5.538 19.188 1.00 96.25 98 ASP A CA 1
ATOM 785 C C . ASP A 1 98 ? -2.285 5.826 18.359 1.00 96.25 98 ASP A C 1
ATOM 787 O O . ASP A 1 98 ? -2.257 5.928 17.131 1.00 96.25 98 ASP A O 1
ATOM 791 N N . GLY A 1 99 ? -3.438 5.943 19.029 1.00 95.81 99 GLY A N 1
ATOM 792 C CA . GLY A 1 99 ? -4.711 6.315 18.421 1.00 95.81 99 GLY A CA 1
ATOM 793 C C . GLY A 1 99 ? -5.195 5.317 17.369 1.00 95.81 99 GLY A C 1
ATOM 794 O O . GLY A 1 99 ? -5.267 4.110 17.606 1.00 95.81 99 GLY A O 1
ATOM 795 N N . ASN A 1 100 ? -5.554 5.833 16.194 1.00 96.31 100 ASN A N 1
ATOM 796 C CA . ASN A 1 100 ? -6.095 5.054 15.083 1.00 96.31 100 ASN A CA 1
ATOM 797 C C . ASN A 1 100 ? -5.024 4.512 14.119 1.00 96.31 100 ASN A C 1
ATOM 799 O O . ASN A 1 100 ? -5.388 4.024 13.056 1.00 96.31 100 ASN A O 1
ATOM 803 N N . PHE A 1 101 ? -3.730 4.552 14.463 1.00 97.44 101 PHE A N 1
ATOM 804 C CA . PHE A 1 101 ? -2.632 4.070 13.601 1.00 97.44 101 PHE A CA 1
ATOM 805 C C . PHE A 1 101 ? -2.635 2.546 13.354 1.00 97.44 101 PHE A C 1
ATOM 807 O O . PHE A 1 101 ? -1.761 2.013 12.686 1.00 97.44 101 PHE A O 1
ATOM 814 N N . LEU A 1 102 ? -3.613 1.825 13.903 1.00 96.81 102 LEU A N 1
ATOM 815 C CA . LEU A 1 102 ? -3.902 0.415 13.615 1.00 96.81 102 LEU A CA 1
ATOM 816 C C . LEU A 1 102 ? -4.993 0.221 12.538 1.00 96.81 102 LEU A C 1
ATOM 818 O O . LEU A 1 102 ? -5.266 -0.905 12.123 1.00 96.81 102 LEU A O 1
ATOM 822 N N . CYS A 1 103 ? -5.634 1.303 12.096 1.00 97.44 103 CYS A N 1
ATOM 823 C CA . CYS A 1 103 ? -6.660 1.306 11.055 1.00 97.44 103 CYS A CA 1
ATOM 824 C C . CYS A 1 103 ? -6.022 1.660 9.702 1.00 97.44 103 CYS A C 1
ATOM 826 O O . CYS A 1 103 ? -6.185 2.777 9.203 1.00 97.44 103 CYS A O 1
ATOM 828 N N . ASN A 1 104 ? -5.238 0.720 9.159 1.00 98.00 104 ASN A N 1
ATOM 829 C CA . ASN A 1 104 ? -4.437 0.897 7.943 1.00 98.00 104 ASN A CA 1
ATOM 830 C C . ASN A 1 104 ? -4.897 0.030 6.763 1.00 98.00 104 ASN A C 1
ATOM 832 O O . ASN A 1 104 ? -4.150 -0.107 5.793 1.00 98.00 104 ASN A O 1
ATOM 836 N N . GLY A 1 105 ? -6.077 -0.576 6.853 1.00 98.00 105 GLY A N 1
ATOM 837 C CA . GLY A 1 105 ? -6.521 -1.600 5.922 1.00 98.00 105 GLY A CA 1
ATOM 838 C C . GLY A 1 105 ? -7.077 -1.044 4.628 1.00 98.00 105 GLY A C 1
ATOM 839 O O . GLY A 1 105 ? -7.749 -0.022 4.603 1.00 98.00 105 GLY A O 1
ATOM 840 N N . ILE A 1 106 ? -6.891 -1.795 3.545 1.00 97.94 106 ILE A N 1
ATOM 841 C CA . ILE A 1 106 ? -7.641 -1.586 2.299 1.00 97.94 106 ILE A CA 1
ATOM 842 C C . ILE A 1 106 ? -9.092 -2.111 2.392 1.00 97.94 106 ILE A C 1
ATOM 844 O O . ILE A 1 106 ? -9.920 -1.874 1.503 1.00 97.94 106 ILE A O 1
ATOM 848 N N . VAL A 1 107 ? -9.416 -2.839 3.467 1.00 98.44 107 VAL A N 1
ATOM 849 C CA . VAL A 1 107 ? -10.781 -3.206 3.858 1.00 98.44 107 VAL A CA 1
ATOM 850 C C . VAL A 1 107 ? -11.045 -2.882 5.333 1.00 98.44 107 VAL A C 1
ATOM 852 O O . VAL A 1 107 ? -10.152 -2.962 6.176 1.00 98.44 107 VAL A O 1
ATOM 855 N N . ASN A 1 108 ? -12.308 -2.589 5.645 1.00 98.12 108 ASN A N 1
ATOM 856 C CA . ASN A 1 108 ? -12.815 -2.385 7.005 1.00 98.12 108 ASN A CA 1
ATOM 857 C C . ASN A 1 108 ? -12.682 -3.655 7.870 1.00 98.12 108 ASN A C 1
ATOM 859 O O . ASN A 1 108 ? -12.506 -4.754 7.329 1.00 98.12 108 ASN A O 1
ATOM 863 N N . PRO A 1 109 ? -12.890 -3.571 9.201 1.00 98.25 109 PRO A N 1
ATOM 864 C CA . PRO A 1 109 ? -12.848 -4.748 10.069 1.00 98.25 109 PRO A CA 1
ATOM 865 C C . PRO A 1 109 ? -13.893 -5.821 9.710 1.00 98.25 109 PRO A C 1
ATOM 867 O O . PRO A 1 109 ? -13.639 -7.007 9.889 1.00 98.25 109 PRO A O 1
ATOM 870 N N . ASP A 1 110 ? -15.035 -5.462 9.118 1.00 97.44 110 ASP A N 1
ATOM 871 C CA . ASP A 1 110 ? -16.027 -6.414 8.572 1.00 97.44 110 ASP A CA 1
ATOM 872 C C . ASP A 1 110 ? -15.702 -6.925 7.155 1.00 97.44 110 ASP A C 1
ATOM 874 O O . ASP A 1 110 ? -16.484 -7.669 6.564 1.00 97.44 110 ASP A O 1
ATOM 878 N N . ARG A 1 111 ? -14.532 -6.562 6.617 1.00 98.19 111 ARG A N 1
ATOM 879 C CA . ARG A 1 111 ? -14.032 -6.873 5.267 1.00 98.19 111 ARG A CA 1
ATOM 880 C C . ARG A 1 111 ? -14.784 -6.155 4.145 1.00 98.19 111 ARG A C 1
ATOM 882 O O . ARG A 1 111 ? -14.558 -6.459 2.973 1.00 98.19 111 ARG A O 1
ATOM 889 N N . THR A 1 112 ? -15.605 -5.157 4.467 1.00 98.12 112 THR A N 1
ATOM 890 C CA . THR A 1 112 ? -16.139 -4.231 3.465 1.00 98.12 112 THR A CA 1
ATOM 891 C C . THR A 1 112 ? -14.981 -3.462 2.823 1.00 98.12 112 THR A C 1
ATOM 893 O O . THR A 1 112 ? -14.220 -2.810 3.542 1.00 98.12 112 THR A O 1
ATOM 896 N N . PRO A 1 113 ? -14.816 -3.506 1.489 1.00 98.12 113 PRO A N 1
ATOM 897 C CA . PRO A 1 113 ? -13.716 -2.811 0.834 1.00 98.12 113 PRO A CA 1
ATOM 898 C C . PRO A 1 113 ? -13.795 -1.294 0.982 1.00 98.12 113 PRO A C 1
ATOM 900 O O . PRO A 1 113 ? -14.868 -0.705 0.831 1.00 98.12 113 PRO A O 1
ATOM 903 N N . HIS A 1 114 ? -12.648 -0.651 1.201 1.00 97.88 114 HIS A N 1
ATOM 904 C CA . HIS A 1 114 ? -12.533 0.800 1.057 1.00 97.88 114 HIS A CA 1
ATOM 905 C C . HIS A 1 114 ? -12.576 1.194 -0.430 1.00 97.88 114 HIS A C 1
ATOM 907 O O . HIS A 1 114 ? -12.257 0.366 -1.290 1.00 97.88 114 HIS A O 1
ATOM 913 N N . PRO A 1 115 ? -12.897 2.458 -0.775 1.00 97.00 115 PRO A N 1
ATOM 914 C CA . PRO A 1 115 ? -12.884 2.925 -2.165 1.00 97.00 115 PRO A CA 1
ATOM 915 C C . PRO A 1 115 ? -11.561 2.660 -2.899 1.00 97.00 115 PRO A C 1
ATOM 917 O O . PRO A 1 115 ? -11.575 2.299 -4.074 1.00 97.00 115 PRO A O 1
ATOM 920 N N . ALA A 1 116 ? -10.428 2.752 -2.196 1.00 95.62 116 ALA A N 1
ATOM 921 C CA . ALA A 1 116 ? -9.103 2.477 -2.747 1.00 95.62 116 ALA A CA 1
ATOM 922 C C . ALA A 1 116 ? -8.942 1.033 -3.276 1.00 95.62 116 ALA A C 1
ATOM 924 O O . ALA A 1 116 ? -8.127 0.800 -4.167 1.00 95.62 116 ALA A O 1
ATOM 925 N N . MET A 1 117 ? -9.761 0.067 -2.836 1.00 97.38 117 MET A N 1
ATOM 926 C CA . MET A 1 117 ? -9.777 -1.283 -3.416 1.00 97.38 117 MET A CA 1
ATOM 927 C C . MET A 1 117 ? -10.114 -1.274 -4.916 1.00 97.38 117 MET A C 1
ATOM 929 O O . MET A 1 117 ? -9.653 -2.141 -5.659 1.00 97.38 117 MET A O 1
ATOM 933 N N . ALA A 1 118 ? -10.902 -0.302 -5.390 1.00 96.88 118 ALA A N 1
ATOM 934 C CA . ALA A 1 118 ? -11.191 -0.162 -6.816 1.00 96.88 118 ALA A CA 1
ATOM 935 C C . ALA A 1 118 ? -9.923 0.178 -7.618 1.00 96.88 118 ALA A C 1
ATOM 937 O O . ALA A 1 118 ? -9.690 -0.426 -8.665 1.00 96.88 118 ALA A O 1
ATOM 938 N N . GLU A 1 119 ? -9.077 1.065 -7.087 1.00 96.12 119 GLU A N 1
ATOM 939 C CA . GLU A 1 119 ? -7.780 1.417 -7.679 1.00 96.12 119 GLU A CA 1
ATOM 940 C C . GLU A 1 119 ? -6.819 0.228 -7.658 1.00 96.12 119 GLU A C 1
ATOM 942 O O . GLU A 1 119 ? -6.174 -0.066 -8.664 1.00 96.12 119 GLU A O 1
ATOM 947 N N . VAL A 1 120 ? -6.769 -0.527 -6.554 1.00 97.12 120 VAL A N 1
ATOM 948 C CA . VAL A 1 120 ? -5.966 -1.762 -6.466 1.00 97.12 120 VAL A CA 1
ATOM 949 C C . VAL A 1 120 ? -6.416 -2.768 -7.521 1.00 97.12 120 VAL A C 1
ATOM 951 O O . VAL A 1 120 ? -5.599 -3.292 -8.275 1.00 97.12 120 VAL A O 1
ATOM 954 N N . LYS A 1 121 ? -7.728 -2.997 -7.639 1.00 97.38 121 LYS A N 1
ATOM 955 C CA . LYS A 1 121 ? -8.287 -3.924 -8.628 1.00 97.38 121 LYS A CA 1
ATOM 956 C C . LYS A 1 121 ? -7.937 -3.511 -10.057 1.00 97.38 121 LYS A C 1
ATOM 958 O O . LYS A 1 121 ? -7.610 -4.377 -10.863 1.00 97.38 121 LYS A O 1
ATOM 963 N N . TYR A 1 122 ? -8.037 -2.222 -10.373 1.00 96.12 122 TYR A N 1
ATOM 964 C CA . TYR A 1 122 ? -7.713 -1.704 -11.700 1.00 96.12 122 TYR A CA 1
ATOM 965 C C . TYR A 1 122 ? -6.213 -1.803 -11.998 1.00 96.12 122 TYR A C 1
ATOM 967 O O . TYR A 1 122 ? -5.829 -2.290 -13.057 1.00 96.12 122 TYR A O 1
ATOM 975 N N . THR A 1 123 ? -5.361 -1.392 -11.058 1.00 95.62 123 THR A N 1
ATOM 976 C CA . THR A 1 123 ? -3.901 -1.361 -11.251 1.00 95.62 123 THR A CA 1
ATOM 977 C C . THR A 1 123 ? -3.265 -2.750 -11.283 1.00 95.62 123 THR A C 1
ATOM 979 O O . THR A 1 123 ? -2.271 -2.934 -11.978 1.00 95.62 123 THR A O 1
ATOM 982 N N . HIS A 1 124 ? -3.828 -3.736 -10.574 1.00 96.38 124 HIS A N 1
ATOM 983 C CA . HIS A 1 124 ? -3.303 -5.112 -10.518 1.00 96.38 124 HIS A CA 1
ATOM 984 C C . HIS A 1 124 ? -3.915 -6.061 -11.555 1.00 96.38 124 HIS A C 1
ATOM 986 O O . HIS A 1 124 ? -3.580 -7.248 -11.576 1.00 96.38 124 HIS A O 1
ATOM 992 N N . GLN A 1 125 ? -4.843 -5.602 -12.395 1.00 96.94 125 GLN A N 1
ATOM 993 C CA . GLN A 1 125 ? -5.442 -6.477 -13.401 1.00 96.94 125 GLN A CA 1
ATOM 994 C C . GLN A 1 125 ? -4.390 -6.933 -14.433 1.00 96.94 125 GLN A C 1
ATOM 996 O O . GLN A 1 125 ? -3.518 -6.178 -14.847 1.00 96.94 125 GLN A O 1
ATOM 1001 N N . ASN A 1 126 ? -4.495 -8.177 -14.905 1.00 96.12 126 ASN A N 1
ATOM 1002 C CA . ASN A 1 126 ? -3.480 -8.798 -15.773 1.00 96.12 126 ASN A CA 1
ATOM 1003 C C . ASN A 1 126 ? -3.615 -8.451 -17.269 1.00 96.12 126 ASN A C 1
ATOM 1005 O O . ASN A 1 126 ? -3.120 -9.183 -18.125 1.00 96.12 126 ASN A O 1
ATOM 1009 N N . PHE A 1 127 ? -4.330 -7.382 -17.607 1.00 95.12 127 PHE A N 1
ATOM 1010 C CA . PHE A 1 127 ? -4.493 -6.923 -18.982 1.00 95.12 127 PHE A CA 1
ATOM 1011 C C . PHE A 1 127 ? -4.575 -5.399 -19.018 1.00 95.12 127 PHE A C 1
ATOM 1013 O O . PHE A 1 127 ? -5.112 -4.767 -18.114 1.00 95.12 127 PHE A O 1
ATOM 1020 N N . ALA A 1 128 ? -4.069 -4.805 -20.090 1.00 91.88 128 ALA A N 1
ATOM 1021 C CA . ALA A 1 128 ? -4.202 -3.383 -20.356 1.00 91.88 128 ALA A CA 1
ATOM 1022 C C . ALA A 1 128 ? -4.844 -3.198 -21.730 1.00 91.88 128 ALA A C 1
ATOM 1024 O O . ALA A 1 128 ? -4.636 -4.006 -22.637 1.00 91.88 128 ALA A O 1
ATOM 1025 N N . VAL A 1 129 ? -5.641 -2.144 -21.866 1.00 93.25 129 VAL A N 1
ATOM 1026 C CA . VAL A 1 129 ? -6.261 -1.754 -23.131 1.00 93.25 129 VAL A CA 1
ATOM 1027 C C . VAL A 1 129 ? -5.889 -0.305 -23.386 1.00 93.25 129 VAL A C 1
ATOM 1029 O O . VAL A 1 129 ? -6.113 0.550 -22.533 1.00 93.25 129 VAL A O 1
ATOM 1032 N N . GLU A 1 130 ? -5.329 -0.041 -24.560 1.00 92.44 130 GLU A N 1
ATOM 1033 C CA . GLU A 1 130 ? -4.983 1.297 -25.024 1.00 92.44 130 GLU A CA 1
ATOM 1034 C C . GLU A 1 130 ? -5.774 1.586 -26.299 1.00 92.44 130 GLU A C 1
ATOM 1036 O O . GLU A 1 130 ? -5.827 0.761 -27.216 1.00 92.44 130 GLU A O 1
ATOM 1041 N N . ALA A 1 131 ? -6.434 2.740 -26.341 1.00 93.25 131 ALA A N 1
ATOM 1042 C CA . ALA A 1 131 ? -7.164 3.158 -27.523 1.00 93.25 131 ALA A CA 1
ATOM 1043 C C . ALA A 1 131 ? -6.192 3.767 -28.543 1.00 93.25 131 ALA A C 1
ATOM 1045 O O . ALA A 1 131 ? -5.467 4.703 -28.221 1.00 93.25 131 ALA A O 1
ATOM 1046 N N . VAL A 1 132 ? -6.187 3.234 -29.768 1.00 93.44 132 VAL A N 1
ATOM 1047 C CA . VAL A 1 132 ? -5.270 3.666 -30.841 1.00 93.44 132 VAL A CA 1
ATOM 1048 C C . VAL A 1 132 ? -5.939 4.655 -31.798 1.00 93.44 132 VAL A C 1
ATOM 1050 O O . VAL A 1 132 ? -5.296 5.586 -32.270 1.00 93.44 132 VAL A O 1
ATOM 1053 N N . ASP A 1 133 ? -7.232 4.463 -32.062 1.00 90.50 133 ASP A N 1
ATOM 1054 C CA . ASP A 1 133 ? -8.046 5.322 -32.922 1.00 90.50 133 ASP A CA 1
ATOM 1055 C C . ASP A 1 133 ? -9.436 5.454 -32.285 1.00 90.50 133 ASP A C 1
ATOM 1057 O O . ASP A 1 133 ? -10.164 4.465 -32.143 1.00 90.50 133 ASP A O 1
ATOM 1061 N N . LEU A 1 134 ? -9.752 6.655 -31.801 1.00 79.00 134 LEU A N 1
ATOM 1062 C CA . LEU A 1 134 ? -11.044 7.006 -31.216 1.00 79.00 134 LEU A CA 1
ATOM 1063 C C . LEU A 1 134 ? -11.696 8.060 -32.120 1.00 79.00 134 LEU A C 1
ATOM 1065 O O . LEU A 1 134 ? -11.014 9.027 -32.465 1.00 79.00 134 LEU A O 1
ATOM 1069 N N . PRO A 1 135 ? -12.974 7.889 -32.503 1.00 72.12 135 PRO A N 1
ATOM 1070 C CA . PRO A 1 135 ? -13.695 8.876 -33.301 1.00 72.12 135 PRO A CA 1
ATOM 1071 C C . PRO A 1 135 ? -13.878 10.218 -32.580 1.00 72.12 135 PRO A C 1
ATOM 1073 O O . PRO A 1 135 ? -13.930 10.232 -31.327 1.00 72.12 135 PRO A O 1
#

Radius of gyration: 19.22 Å; chains: 1; bounding box: 54×21×64 Å

pLDDT: mean 94.97, std 6.54, range [50.69, 98.62]

Foldseek 3Di:
DQDDPPDQERAAAADDLVRLQVDLVVDDPHAYEHAEYFFQADPTSPPVLSNLVSQVVGPSYPYYAYRDAEQPFDWDADPVRDIDTDAFPPPDPPDDGPGRPSGRHCAYNVRHGDPCVVVVCVSPDPDDDDDDDDD